Protein AF-A0A9D6DKA4-F1 (afdb_monomer)

Mean predicted aligned error: 10.72 Å

Sequence (80 aa):
IQEALYREARLPFKTMMLNKEPQAMAASHPELSWIHDHPDLPIPVVEDPACFDIAVVGAAAGRGTYFYGAGEPVTMPVED

Secondary structure (DSSP, 8-state):
-HHHHHHH-EEEHHHHTTTS-HHHHHHH-GGGGGGGG-TT-EEESSSSGGG--EEE--SSS-TT-EEETTS----PPPP-

Solvent-accessible surface area (backbone atoms only — not comparable to full-atom values): 5260 Å² total; per-residue (Å²): 106,42,64,58,53,45,71,67,40,53,43,33,42,51,66,74,41,72,89,53,65,67,66,62,47,47,72,75,42,56,91,56,51,71,50,71,84,39,43,74,45,72,36,68,76,61,96,54,39,83,78,56,66,77,49,75,61,86,58,100,82,54,94,79,53,61,40,62,86,88,65,71,82,83,70,80,85,84,80,134

Foldseek 3Di:
DLVVCQVVQWFFQLVVCVPPDVVVCCVVPVVCVCSVVVRRDTDGPDDGSVVWDKDADDDPPDGDWIDTPPDDTPDDDDDD

Radius of gyration: 18.2 Å; Cα contacts (8 Å, |Δi|>4): 73; chains: 1; bounding box: 30×33×50 Å

pLDDT: mean 77.11, std 19.32, range [38.62, 96.75]

Structure (mmCIF, N/CA/C/O backbone):
data_AF-A0A9D6DKA4-F1
#
_entry.id   AF-A0A9D6DKA4-F1
#
loop_
_atom_site.group_PDB
_atom_site.id
_atom_site.type_symbol
_atom_site.label_atom_id
_atom_site.label_alt_id
_atom_site.label_comp_id
_atom_site.label_asym_id
_atom_site.label_entity_id
_atom_site.label_seq_id
_atom_site.pdbx_PDB_ins_code
_atom_site.Cartn_x
_atom_site.Cartn_y
_atom_site.Cartn_z
_atom_site.occupancy
_atom_site.B_iso_or_equiv
_atom_site.auth_seq_id
_atom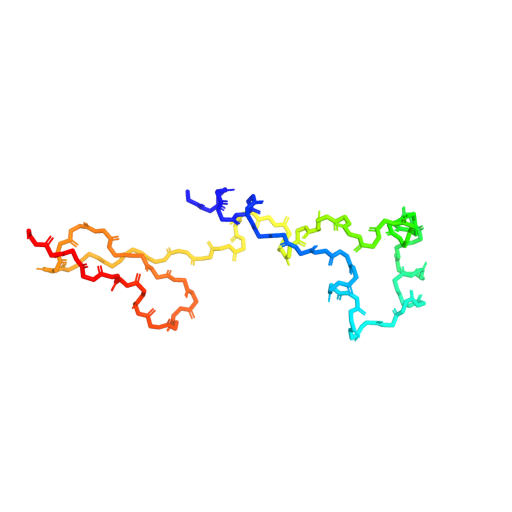_site.auth_comp_id
_atom_site.auth_asym_id
_atom_site.auth_atom_id
_atom_site.pdbx_PDB_model_num
ATOM 1 N N . ILE A 1 1 ? -12.688 0.943 8.586 1.00 83.00 1 ILE A N 1
ATOM 2 C CA . ILE A 1 1 ? -11.319 1.383 8.960 1.00 83.00 1 ILE A CA 1
ATOM 3 C C . ILE A 1 1 ? -10.289 0.721 8.056 1.00 83.00 1 ILE A C 1
ATOM 5 O O . ILE A 1 1 ? -9.611 1.454 7.358 1.00 83.00 1 ILE A O 1
ATOM 9 N N . GLN A 1 2 ? -10.241 -0.613 7.971 1.00 84.88 2 GLN A N 1
ATOM 10 C CA . GLN A 1 2 ? -9.354 -1.348 7.048 1.00 84.88 2 GLN A CA 1
ATOM 11 C C . GLN A 1 2 ? -9.393 -0.821 5.602 1.00 84.88 2 GLN A C 1
ATOM 13 O O . GLN A 1 2 ? -8.361 -0.473 5.054 1.00 84.88 2 GLN A O 1
ATOM 18 N N . GLU A 1 3 ? -10.585 -0.649 5.023 1.00 92.06 3 GLU A N 1
ATOM 19 C CA . GLU A 1 3 ? -10.787 -0.011 3.706 1.00 92.06 3 GLU A CA 1
ATOM 20 C C . GLU A 1 3 ? -10.120 1.366 3.569 1.00 92.06 3 GLU A C 1
ATOM 22 O O . GLU A 1 3 ? -9.536 1.684 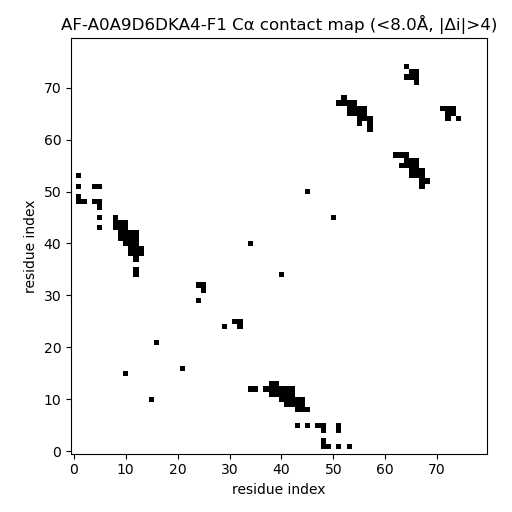2.538 1.00 92.06 3 GLU A O 1
ATOM 27 N N . ALA A 1 4 ? -10.206 2.196 4.611 1.00 90.06 4 ALA A N 1
ATOM 28 C CA . ALA A 1 4 ? -9.614 3.529 4.599 1.00 90.06 4 ALA A CA 1
ATOM 29 C C . ALA A 1 4 ? -8.085 3.447 4.696 1.00 90.06 4 ALA A C 1
ATOM 31 O O . ALA A 1 4 ? -7.396 4.085 3.910 1.00 90.06 4 ALA A O 1
ATOM 32 N N . LEU A 1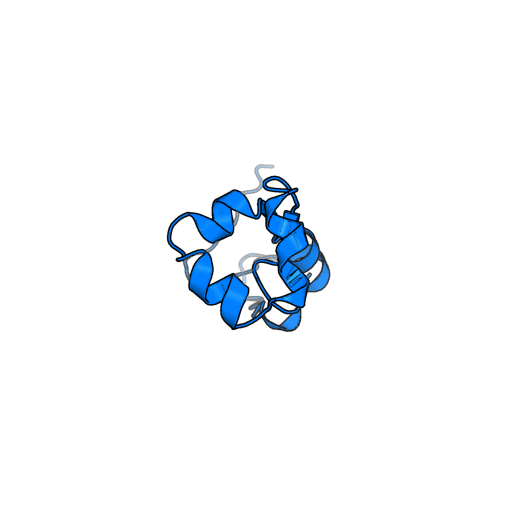 5 ? -7.559 2.599 5.586 1.00 88.81 5 LEU A N 1
ATOM 33 C CA . LEU A 1 5 ? -6.119 2.340 5.691 1.00 88.81 5 LEU A CA 1
ATOM 34 C C . LEU A 1 5 ? -5.557 1.787 4.379 1.00 88.81 5 LEU A C 1
ATOM 36 O O . LEU A 1 5 ? -4.517 2.239 3.913 1.00 88.81 5 LEU A O 1
ATOM 40 N N . TYR A 1 6 ? -6.279 0.865 3.743 1.00 92.44 6 TYR A N 1
ATOM 41 C CA . TYR A 1 6 ? -5.903 0.311 2.453 1.00 92.44 6 TYR A CA 1
ATOM 42 C C . TYR A 1 6 ? -5.832 1.375 1.366 1.00 92.44 6 TYR A C 1
ATOM 44 O O . TYR A 1 6 ? -4.885 1.351 0.590 1.00 92.44 6 TYR A O 1
ATOM 52 N N . ARG A 1 7 ? -6.785 2.311 1.293 1.00 93.62 7 ARG A N 1
ATOM 53 C CA . ARG A 1 7 ? -6.757 3.393 0.291 1.00 93.62 7 ARG A CA 1
ATOM 54 C C . ARG A 1 7 ? -5.529 4.287 0.440 1.00 93.62 7 ARG A C 1
ATOM 56 O O . ARG A 1 7 ? -4.934 4.645 -0.570 1.00 93.62 7 ARG A O 1
ATOM 63 N N . GLU A 1 8 ? -5.131 4.572 1.676 1.00 93.56 8 GLU A N 1
ATOM 64 C CA . GLU A 1 8 ? -3.985 5.436 1.982 1.00 93.56 8 GLU A CA 1
ATOM 65 C C . GLU A 1 8 ? -2.631 4.707 1.918 1.00 93.56 8 GLU A C 1
ATOM 67 O O . GLU A 1 8 ? -1.592 5.337 1.731 1.00 93.56 8 GLU A O 1
ATOM 72 N N . ALA A 1 9 ? -2.606 3.376 2.037 1.00 93.69 9 ALA A N 1
ATOM 73 C CA . ALA A 1 9 ? -1.381 2.577 2.025 1.00 93.69 9 ALA A CA 1
ATOM 74 C C . ALA A 1 9 ? -0.791 2.430 0.611 1.00 93.69 9 ALA A C 1
ATOM 76 O O . ALA A 1 9 ? -0.855 1.364 -0.015 1.00 93.69 9 ALA A O 1
ATOM 77 N N . ARG A 1 10 ? -0.232 3.521 0.086 1.00 95.56 10 ARG A N 1
ATOM 78 C CA . ARG A 1 10 ? 0.375 3.606 -1.245 1.00 95.56 10 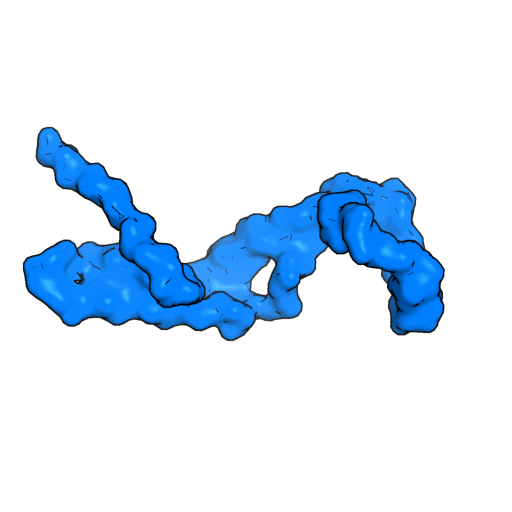ARG A CA 1
ATOM 79 C C . ARG A 1 10 ? 1.788 4.174 -1.170 1.00 95.56 10 ARG A C 1
ATOM 81 O O . ARG A 1 10 ? 2.043 5.116 -0.425 1.00 95.56 10 ARG A O 1
ATOM 88 N N . LEU A 1 11 ? 2.693 3.639 -1.986 1.00 95.06 11 LEU A N 1
ATOM 89 C CA . LEU A 1 11 ? 4.029 4.202 -2.202 1.00 95.06 11 LEU A CA 1
ATOM 90 C C . LEU A 1 11 ? 4.312 4.361 -3.699 1.00 95.06 11 LEU A C 1
ATOM 92 O O . LEU A 1 11 ? 3.818 3.556 -4.490 1.00 95.06 11 LEU A O 1
ATOM 96 N N . PRO A 1 12 ? 5.122 5.357 -4.105 1.00 96.31 12 PRO A N 1
ATOM 97 C CA . PRO A 1 12 ? 5.604 5.448 -5.478 1.00 96.31 12 PRO A CA 1
ATOM 98 C C . PRO A 1 12 ? 6.316 4.161 -5.899 1.00 96.31 12 PRO A C 1
ATOM 100 O O . PRO A 1 12 ? 7.108 3.610 -5.126 1.00 96.31 12 PRO A O 1
ATOM 103 N N . PHE A 1 13 ? 6.098 3.713 -7.133 1.00 93.69 13 PHE A N 1
ATOM 104 C CA . PHE A 1 13 ? 6.750 2.518 -7.672 1.00 93.69 13 PHE A CA 1
ATOM 105 C C . PHE A 1 13 ? 8.282 2.551 -7.521 1.00 93.69 13 PHE A C 1
ATOM 107 O O . PHE A 1 13 ? 8.887 1.571 -7.081 1.00 93.69 13 PHE A O 1
ATOM 114 N N . LYS A 1 14 ? 8.916 3.705 -7.767 1.00 93.19 14 LYS A N 1
ATOM 115 C CA . LYS A 1 14 ? 10.366 3.886 -7.571 1.00 93.19 14 LYS A CA 1
ATOM 116 C C . LYS A 1 14 ? 10.818 3.583 -6.141 1.00 93.19 14 LYS A C 1
ATOM 118 O O . LYS A 1 14 ? 11.903 3.047 -5.950 1.00 93.19 14 LYS A O 1
ATOM 123 N N . THR A 1 15 ? 9.982 3.896 -5.149 1.00 94.00 15 THR A N 1
ATOM 124 C CA . THR A 1 15 ? 10.259 3.641 -3.732 1.00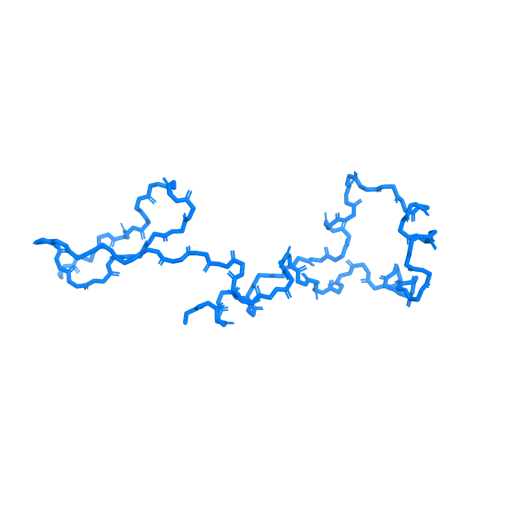 94.00 15 THR A CA 1
ATOM 125 C C . THR A 1 15 ? 10.166 2.146 -3.428 1.00 94.00 15 THR A C 1
ATOM 127 O O . THR A 1 15 ? 11.037 1.604 -2.752 1.00 94.00 15 THR A O 1
ATOM 130 N N . MET A 1 16 ? 9.160 1.458 -3.976 1.00 88.19 16 MET A N 1
ATOM 131 C CA . MET A 1 16 ? 8.997 0.003 -3.836 1.00 88.19 16 MET A CA 1
ATOM 132 C C . MET A 1 16 ? 10.164 -0.784 -4.451 1.00 88.19 16 MET A C 1
ATOM 134 O O . MET A 1 16 ? 10.551 -1.835 -3.936 1.00 88.19 16 MET A O 1
ATOM 138 N N . MET A 1 17 ? 10.753 -0.254 -5.525 1.00 90.19 17 MET A N 1
ATOM 139 C CA . MET A 1 17 ? 11.846 -0.888 -6.262 1.00 90.19 17 MET A CA 1
ATOM 140 C C . MET A 1 17 ? 13.253 -0.532 -5.766 1.00 90.19 17 MET A C 1
ATOM 142 O O . MET A 1 17 ? 14.213 -1.088 -6.291 1.00 90.19 17 MET A O 1
ATOM 146 N N . LEU A 1 18 ? 13.408 0.321 -4.740 1.00 87.94 18 LEU A N 1
ATOM 147 C CA . LEU A 1 18 ? 14.723 0.802 -4.267 1.00 87.94 18 LEU A CA 1
ATOM 148 C C . LEU A 1 18 ? 15.748 -0.314 -4.013 1.00 87.94 18 LEU A C 1
ATOM 150 O O . LEU A 1 18 ? 16.930 -0.133 -4.281 1.00 87.94 18 LEU A O 1
ATOM 154 N N . ASN A 1 19 ? 15.288 -1.459 -3.505 1.00 84.56 19 ASN A N 1
ATOM 155 C CA . ASN A 1 19 ? 16.132 -2.604 -3.151 1.00 84.56 19 ASN A CA 1
ATOM 156 C C . ASN A 1 19 ? 15.772 -3.872 -3.942 1.00 84.56 19 ASN A C 1
ATOM 158 O O . ASN A 1 19 ? 16.068 -4.983 -3.498 1.00 84.56 19 ASN A O 1
ATOM 162 N N . LYS A 1 20 ? 15.050 -3.735 -5.058 1.00 82.31 20 LYS A N 1
ATOM 163 C CA . LYS A 1 20 ? 14.571 -4.863 -5.864 1.00 82.31 20 LYS A CA 1
ATOM 164 C C . LYS A 1 20 ? 15.300 -4.892 -7.196 1.00 82.31 20 LYS A C 1
ATOM 166 O O . LYS A 1 20 ? 15.605 -3.857 -7.775 1.00 82.31 20 LYS A O 1
ATOM 171 N N . GLU A 1 21 ? 15.574 -6.098 -7.671 1.00 82.56 21 GLU A N 1
ATOM 172 C CA . GLU A 1 21 ? 16.242 -6.307 -8.948 1.00 82.56 21 GLU A CA 1
ATOM 173 C C . GLU A 1 21 ? 15.194 -6.189 -10.081 1.00 82.56 21 GLU A C 1
ATOM 175 O O . GLU A 1 21 ? 14.189 -6.907 -10.052 1.00 82.56 21 GLU A O 1
ATOM 180 N N . PRO A 1 22 ? 15.352 -5.254 -11.041 1.00 81.50 22 PRO A N 1
ATOM 181 C CA . PRO A 1 22 ? 14.346 -5.024 -12.079 1.00 81.50 22 PRO A CA 1
ATOM 182 C C . PRO A 1 22 ? 14.101 -6.221 -13.011 1.00 81.50 22 PRO A C 1
ATOM 184 O O . PRO A 1 22 ? 12.965 -6.421 -13.444 1.00 81.50 22 PRO A O 1
ATOM 187 N N . GLN A 1 23 ? 15.121 -7.032 -13.318 1.00 85.44 23 GLN A N 1
ATOM 188 C CA . GLN A 1 23 ? 14.973 -8.182 -14.221 1.00 85.44 23 GLN A CA 1
ATOM 189 C C . GLN A 1 23 ? 14.080 -9.270 -13.615 1.00 85.44 23 GLN A C 1
ATOM 191 O O . GLN A 1 23 ? 13.314 -9.900 -14.340 1.00 85.44 23 GLN A O 1
ATOM 196 N N . ALA A 1 24 ? 14.105 -9.454 -12.296 1.00 85.38 24 ALA A N 1
ATOM 197 C CA . ALA A 1 24 ? 13.251 -10.396 -11.585 1.00 85.38 24 ALA A CA 1
ATOM 198 C C . ALA A 1 24 ? 11.767 -10.048 -11.756 1.00 85.38 24 ALA A C 1
ATOM 200 O O . ALA A 1 24 ? 10.940 -10.941 -11.961 1.00 85.38 24 ALA A O 1
ATOM 201 N N . MET A 1 25 ? 11.429 -8.754 -11.731 1.00 83.88 25 MET A N 1
ATOM 202 C CA . MET A 1 25 ? 10.063 -8.304 -11.989 1.00 83.88 25 MET A CA 1
ATOM 203 C C . MET A 1 25 ? 9.690 -8.483 -13.463 1.00 83.88 25 MET A C 1
ATOM 205 O O . MET A 1 25 ? 8.621 -9.012 -13.747 1.00 83.88 25 MET A O 1
ATOM 209 N N . ALA A 1 26 ? 10.581 -8.134 -14.395 1.00 86.81 26 ALA A N 1
ATOM 210 C CA . ALA A 1 26 ? 10.343 -8.321 -15.828 1.00 86.81 26 ALA A CA 1
ATOM 211 C C . ALA A 1 26 ? 10.155 -9.800 -16.221 1.00 86.81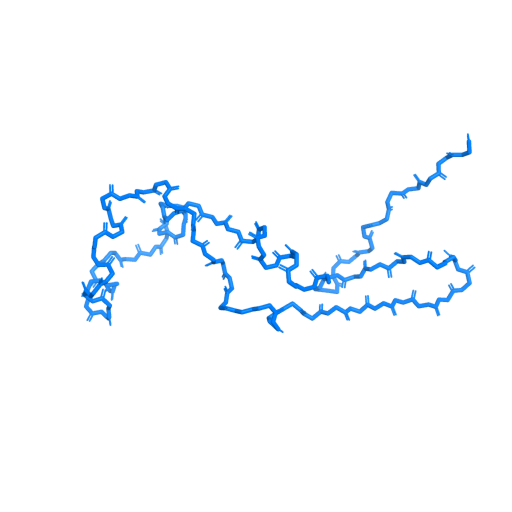 26 ALA A C 1
ATOM 213 O O . ALA A 1 26 ? 9.385 -10.101 -17.130 1.00 86.81 26 ALA A O 1
ATOM 214 N N . ALA A 1 27 ? 10.836 -10.722 -15.533 1.00 90.75 27 ALA A N 1
ATOM 215 C CA . ALA A 1 27 ? 10.702 -12.160 -15.752 1.00 90.75 27 ALA A CA 1
ATOM 216 C C . ALA A 1 27 ? 9.416 -12.739 -15.142 1.00 90.75 27 ALA A C 1
ATOM 218 O O . ALA A 1 27 ? 8.803 -13.620 -15.741 1.00 90.75 27 ALA A O 1
ATOM 219 N N . SER A 1 28 ? 9.020 -12.263 -13.957 1.00 89.94 28 SER A N 1
ATOM 220 C CA . SER A 1 28 ? 7.867 -12.804 -13.219 1.00 89.94 28 SER A CA 1
ATOM 221 C C . SER A 1 28 ? 6.537 -12.195 -13.666 1.00 89.94 28 SER A C 1
ATOM 223 O O . SER A 1 28 ? 5.529 -12.894 -13.696 1.00 89.94 28 SER A O 1
ATOM 225 N N . HIS A 1 29 ? 6.549 -10.907 -14.016 1.00 89.06 29 HIS A N 1
ATOM 226 C CA . HIS A 1 29 ? 5.377 -10.098 -14.356 1.00 89.06 29 HIS A CA 1
ATOM 227 C C . HIS A 1 29 ? 5.649 -9.210 -15.584 1.00 89.06 29 HIS A C 1
ATOM 229 O O . HIS A 1 29 ? 5.683 -7.976 -15.472 1.00 89.06 29 HIS A O 1
ATOM 235 N N . PRO A 1 30 ? 5.874 -9.800 -16.774 1.00 91.75 30 PRO A N 1
ATOM 236 C CA . PRO A 1 30 ? 6.138 -9.036 -17.996 1.00 91.75 30 PRO A CA 1
ATOM 237 C C . PRO A 1 30 ? 4.993 -8.071 -18.358 1.00 91.75 30 PRO A C 1
ATOM 239 O O . PRO A 1 30 ? 5.235 -7.003 -18.929 1.00 91.75 30 PRO A O 1
ATOM 242 N N . GLU A 1 31 ? 3.755 -8.398 -17.980 1.00 93.75 31 GLU A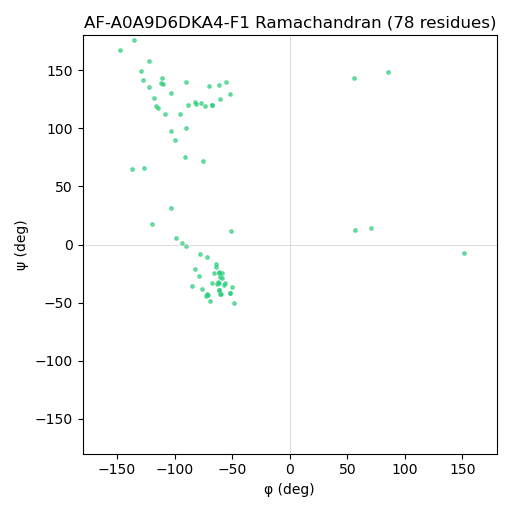 N 1
ATOM 243 C CA . GLU A 1 31 ? 2.557 -7.573 -18.158 1.00 93.75 31 GLU A CA 1
ATOM 244 C C . GLU A 1 31 ? 2.595 -6.249 -17.381 1.00 93.75 31 GLU A C 1
ATOM 246 O O . GLU A 1 31 ? 1.871 -5.317 -17.727 1.00 93.75 31 GLU A O 1
ATOM 251 N N . LEU A 1 32 ? 3.453 -6.139 -16.362 1.00 90.50 32 LEU A N 1
ATOM 252 C CA . LEU A 1 32 ? 3.607 -4.942 -15.529 1.00 90.50 32 LEU A CA 1
ATOM 253 C C . LEU A 1 32 ? 4.801 -4.068 -15.937 1.00 90.50 32 LEU A C 1
ATOM 255 O O . LEU A 1 32 ? 5.089 -3.069 -15.281 1.00 90.50 32 LEU A O 1
ATOM 259 N N . SER A 1 33 ? 5.480 -4.404 -17.037 1.00 90.25 33 SER A N 1
ATOM 260 C CA . SER A 1 33 ? 6.657 -3.672 -17.527 1.00 90.25 33 SER A CA 1
ATOM 261 C C . SER A 1 33 ? 6.400 -2.179 -17.771 1.00 90.25 33 SER A C 1
ATOM 263 O O . SER A 1 33 ? 7.275 -1.361 -17.499 1.00 90.25 33 SER A O 1
ATOM 265 N N . TRP A 1 34 ? 5.189 -1.807 -18.190 1.00 92.31 34 TRP A N 1
ATOM 266 C CA . TRP A 1 34 ? 4.788 -0.413 -18.418 1.00 92.31 34 TRP A CA 1
ATOM 267 C C . TRP A 1 34 ? 4.903 0.479 -17.169 1.00 92.31 34 TRP A C 1
ATOM 269 O O . TRP A 1 34 ? 5.070 1.689 -17.291 1.00 92.31 34 TRP A O 1
ATOM 279 N N . ILE A 1 35 ? 4.852 -0.086 -15.956 1.00 93.00 35 ILE A N 1
ATOM 280 C CA . ILE A 1 35 ? 4.942 0.691 -14.707 1.00 93.00 35 ILE A CA 1
ATOM 281 C C . ILE A 1 35 ? 6.324 1.352 -14.561 1.00 93.00 35 ILE A C 1
ATOM 283 O O . ILE A 1 35 ? 6.438 2.403 -13.927 1.00 93.00 35 ILE A O 1
ATOM 287 N N . HIS A 1 36 ? 7.368 0.806 -15.195 1.00 89.88 36 HIS A N 1
ATOM 288 C CA . HIS A 1 36 ? 8.698 1.423 -15.204 1.00 89.88 36 HIS A CA 1
ATOM 289 C C . HIS A 1 36 ? 8.715 2.822 -15.831 1.00 89.88 36 HIS A C 1
ATOM 291 O O . HIS A 1 36 ? 9.518 3.655 -15.408 1.00 89.88 36 HIS A O 1
ATOM 297 N N . ASP A 1 37 ? 7.804 3.101 -16.763 1.00 94.25 37 ASP A N 1
ATOM 298 C CA . ASP A 1 37 ? 7.656 4.420 -17.386 1.00 94.25 37 ASP A CA 1
ATOM 299 C C . ASP A 1 37 ? 6.910 5.420 -16.475 1.00 94.25 37 ASP A C 1
ATOM 301 O O . ASP A 1 37 ? 6.864 6.620 -16.751 1.00 94.25 37 ASP A O 1
ATOM 305 N N . HIS A 1 38 ? 6.363 4.947 -15.348 1.00 95.50 38 HIS A N 1
ATOM 306 C CA . HIS A 1 38 ? 5.610 5.731 -14.369 1.00 95.50 38 HIS A CA 1
ATOM 307 C C . HIS A 1 38 ? 6.179 5.553 -12.948 1.00 95.50 38 HIS A C 1
ATOM 309 O O . HIS A 1 38 ? 5.500 5.037 -12.056 1.00 95.50 38 HIS A O 1
ATOM 315 N N . PRO A 1 39 ? 7.414 6.019 -12.681 1.00 93.62 39 PRO A N 1
ATOM 316 C CA . PRO A 1 39 ? 8.104 5.790 -11.406 1.00 93.62 39 PRO A CA 1
ATOM 317 C C . PRO A 1 39 ? 7.381 6.383 -10.187 1.00 93.62 39 PRO A C 1
ATOM 319 O O . PRO A 1 39 ? 7.580 5.917 -9.064 1.00 93.62 39 PRO A O 1
ATOM 322 N N . ASP A 1 40 ? 6.547 7.399 -10.401 1.00 96.75 40 ASP A N 1
ATOM 323 C CA . ASP A 1 40 ? 5.774 8.075 -9.358 1.00 96.75 40 ASP A CA 1
ATOM 324 C C . ASP A 1 40 ? 4.355 7.510 -9.178 1.00 96.75 40 ASP A C 1
ATOM 326 O O . ASP A 1 40 ? 3.606 8.005 -8.335 1.00 96.75 40 ASP A O 1
ATOM 330 N N . LEU A 1 41 ? 3.973 6.473 -9.937 1.00 96.00 41 LEU A N 1
ATOM 331 C CA . LEU A 1 41 ? 2.660 5.843 -9.812 1.00 96.00 41 LEU A CA 1
ATOM 332 C C . LEU A 1 41 ? 2.488 5.276 -8.388 1.00 96.00 41 LEU A C 1
ATOM 334 O O . LEU A 1 41 ? 3.341 4.500 -7.946 1.00 96.00 41 LEU A O 1
ATOM 338 N N . PRO A 1 42 ? 1.420 5.646 -7.656 1.00 95.75 42 PRO A N 1
ATOM 339 C CA . PRO A 1 42 ? 1.163 5.113 -6.325 1.00 95.75 42 PRO A CA 1
ATOM 340 C C . PRO A 1 42 ? 0.675 3.661 -6.410 1.00 95.75 42 PRO A C 1
ATOM 342 O O . PRO A 1 42 ? -0.383 3.384 -6.973 1.00 95.75 42 PRO A O 1
ATOM 345 N N . ILE A 1 43 ? 1.425 2.739 -5.806 1.00 93.12 43 ILE A N 1
ATOM 346 C CA . ILE A 1 43 ? 1.144 1.298 -5.800 1.00 93.12 43 ILE A CA 1
ATOM 347 C C . ILE A 1 43 ? 0.713 0.858 -4.394 1.00 93.12 43 ILE A C 1
ATOM 349 O O . ILE A 1 43 ? 1.312 1.318 -3.415 1.00 93.12 43 ILE A O 1
ATOM 353 N N . PRO A 1 44 ? -0.311 -0.011 -4.261 1.00 93.88 44 PRO A N 1
ATOM 354 C CA . PRO A 1 44 ? -0.651 -0.651 -2.992 1.00 93.88 44 PRO A CA 1
ATOM 355 C C . PRO A 1 44 ? 0.556 -1.319 -2.340 1.00 93.88 44 PRO A C 1
ATOM 357 O O . PRO A 1 44 ? 1.268 -2.087 -2.980 1.00 93.88 44 PRO A O 1
ATOM 360 N N . VAL A 1 45 ? 0.779 -1.027 -1.057 1.00 91.31 45 VAL A N 1
ATOM 361 C CA . VAL A 1 45 ? 1.835 -1.687 -0.268 1.00 91.31 45 VAL A CA 1
ATOM 362 C C . VAL A 1 45 ? 1.391 -3.078 0.201 1.00 91.31 45 VAL A C 1
ATOM 364 O O . VAL A 1 45 ? 2.223 -3.956 0.405 1.00 91.31 45 VAL A O 1
ATOM 367 N N . VAL A 1 46 ? 0.081 -3.281 0.351 1.00 91.88 46 VAL A N 1
ATOM 368 C CA . VAL A 1 46 ? -0.549 -4.558 0.712 1.00 91.88 46 VAL A CA 1
ATOM 369 C C . VAL A 1 46 ? -1.559 -4.960 -0.362 1.00 91.88 46 VAL A C 1
ATOM 371 O O . VAL A 1 46 ? -2.033 -4.102 -1.109 1.00 91.88 46 VAL A O 1
ATOM 374 N N . GLU A 1 47 ? -1.881 -6.250 -0.442 1.00 89.50 47 GLU A N 1
ATOM 375 C CA . GLU A 1 47 ? -2.733 -6.815 -1.497 1.00 89.50 47 GLU A CA 1
ATOM 376 C C . GLU A 1 47 ? -4.191 -6.358 -1.359 1.00 89.50 47 GLU A C 1
ATOM 378 O O . GLU A 1 47 ? -4.778 -5.824 -2.305 1.00 89.50 47 GLU A O 1
ATOM 383 N N . ASP A 1 48 ? -4.742 -6.457 -0.149 1.00 93.50 48 ASP A N 1
ATOM 384 C CA . ASP A 1 48 ? -6.142 -6.157 0.131 1.00 93.50 48 ASP A CA 1
ATOM 385 C C . ASP A 1 48 ? -6.350 -5.570 1.551 1.00 93.50 48 ASP A C 1
ATOM 387 O O . ASP A 1 48 ? -5.434 -5.592 2.384 1.00 93.50 48 ASP A O 1
ATOM 391 N N . PRO A 1 49 ? -7.537 -5.008 1.863 1.00 89.56 49 PRO A N 1
ATOM 392 C CA . PRO A 1 49 ? -7.812 -4.420 3.175 1.00 89.56 49 PRO A CA 1
ATOM 393 C C . PRO A 1 49 ? -7.740 -5.389 4.367 1.00 89.56 49 PRO A C 1
ATOM 395 O O . PRO A 1 49 ? -7.510 -4.938 5.490 1.00 89.56 49 PRO A O 1
ATOM 398 N N . ALA A 1 50 ? -7.936 -6.691 4.165 1.00 88.44 50 ALA A N 1
ATOM 399 C CA . ALA A 1 50 ? -7.867 -7.701 5.219 1.00 88.44 50 ALA A CA 1
ATOM 400 C C . ALA A 1 50 ? -6.431 -7.957 5.706 1.00 88.44 50 ALA A C 1
ATOM 402 O O . ALA A 1 50 ? -6.263 -8.537 6.772 1.00 88.44 50 ALA A O 1
ATOM 403 N N . CYS A 1 51 ? -5.407 -7.446 5.010 1.00 87.12 51 CYS A N 1
ATOM 404 C CA . CYS A 1 51 ? -4.025 -7.430 5.505 1.00 87.12 51 CYS A CA 1
ATOM 405 C C . CYS A 1 51 ? -3.841 -6.566 6.771 1.00 87.12 51 CYS A C 1
ATOM 407 O O . CYS A 1 51 ? -2.821 -6.675 7.450 1.00 87.12 51 CYS A O 1
ATOM 409 N N . PHE A 1 52 ? -4.792 -5.678 7.087 1.00 82.62 52 PHE A N 1
ATOM 410 C CA . PHE A 1 52 ? -4.758 -4.862 8.299 1.00 82.62 52 PHE A CA 1
ATOM 411 C C . PHE A 1 52 ? -5.468 -5.565 9.456 1.00 82.62 52 PHE A C 1
ATOM 413 O O . PHE A 1 52 ? -6.687 -5.457 9.583 1.00 82.62 52 PHE A O 1
ATOM 420 N N . ASP A 1 53 ? -4.722 -6.196 10.357 1.00 79.75 53 ASP A N 1
ATOM 421 C CA . ASP A 1 53 ? -5.283 -6.680 11.620 1.00 79.75 53 ASP A CA 1
ATOM 422 C C . ASP A 1 53 ? -5.466 -5.527 12.612 1.00 79.75 53 ASP A C 1
ATOM 424 O O . ASP A 1 53 ? -4.525 -4.809 12.962 1.00 79.75 53 ASP A O 1
ATOM 428 N N . ILE A 1 54 ? -6.707 -5.342 13.064 1.00 74.62 54 ILE A N 1
ATOM 429 C CA . ILE A 1 54 ? -7.106 -4.228 13.924 1.00 74.62 54 ILE A CA 1
ATOM 430 C C . ILE A 1 54 ? -7.566 -4.758 15.280 1.00 74.62 54 ILE A C 1
ATOM 432 O O . ILE A 1 54 ? -8.572 -5.463 15.368 1.00 74.62 54 ILE A O 1
ATOM 436 N N . ALA A 1 55 ? -6.884 -4.346 16.350 1.00 67.62 55 ALA A N 1
ATOM 437 C CA . ALA A 1 55 ? -7.332 -4.577 17.719 1.00 67.62 55 ALA A CA 1
ATOM 438 C C . ALA A 1 55 ? -7.939 -3.295 18.311 1.00 67.62 55 ALA A C 1
ATOM 440 O O . ALA A 1 55 ? -7.332 -2.221 18.270 1.00 67.62 55 ALA A O 1
ATOM 441 N N . VAL A 1 56 ? -9.136 -3.417 18.890 1.00 64.81 56 VAL A N 1
ATOM 442 C CA . VAL A 1 56 ? -9.794 -2.349 19.657 1.00 64.81 56 VAL A CA 1
ATOM 443 C C . VAL A 1 56 ? -9.762 -2.748 21.127 1.00 64.81 56 VAL A C 1
ATOM 445 O O . VAL A 1 56 ? -10.410 -3.718 21.520 1.00 64.81 56 VAL A O 1
ATOM 448 N N . VAL A 1 57 ? -9.004 -2.020 21.946 1.00 63.69 57 VAL A N 1
ATOM 449 C CA . VAL A 1 57 ? -8.898 -2.309 23.383 1.00 63.69 57 VAL A CA 1
ATOM 450 C C . VAL A 1 57 ? -9.898 -1.440 24.133 1.00 63.69 57 VAL A C 1
ATOM 452 O O . VAL A 1 57 ? -9.761 -0.221 24.194 1.00 63.69 57 VAL A O 1
ATOM 455 N N . GLY A 1 58 ? -10.916 -2.078 24.708 1.00 55.12 58 GLY A N 1
ATOM 456 C CA . GLY A 1 58 ? -11.885 -1.435 25.589 1.00 55.12 58 GLY A CA 1
ATOM 457 C C . GLY A 1 58 ? -11.611 -1.775 27.051 1.00 55.12 58 GLY A C 1
ATOM 458 O O . GLY A 1 58 ? -12.057 -2.811 27.533 1.00 55.12 58 GLY A O 1
ATOM 459 N N . ALA A 1 59 ? -10.919 -0.896 27.770 1.00 45.78 59 ALA A N 1
ATOM 460 C CA . A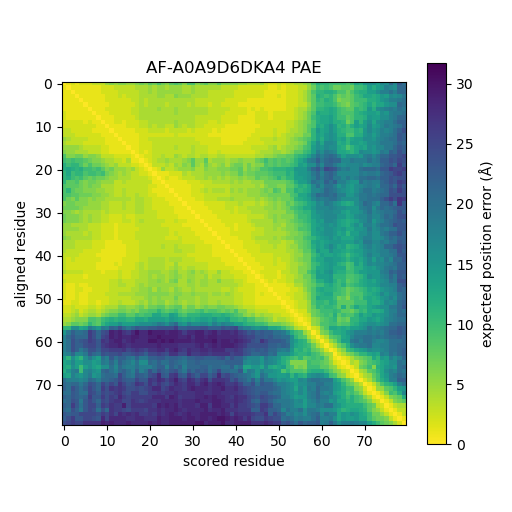LA A 1 59 ? -10.908 -0.858 29.235 1.00 45.78 59 ALA A CA 1
ATOM 461 C C . ALA A 1 59 ? -11.061 0.602 29.697 1.00 45.78 59 ALA A C 1
ATOM 463 O O . ALA A 1 59 ? -11.119 1.484 28.849 1.00 45.78 59 ALA A O 1
ATOM 464 N N . ALA A 1 60 ? -11.163 0.845 31.011 1.00 52.66 60 ALA A N 1
ATOM 465 C CA . ALA A 1 60 ? -11.605 2.071 31.710 1.00 52.66 60 ALA A CA 1
ATOM 466 C C . ALA A 1 60 ? -10.972 3.444 31.331 1.00 52.66 60 ALA A C 1
ATOM 468 O O . ALA A 1 60 ? -11.201 4.425 32.029 1.00 52.66 60 ALA A O 1
ATOM 469 N N . ALA A 1 61 ? -10.224 3.544 30.233 1.00 48.38 61 ALA A N 1
ATOM 470 C CA . ALA A 1 61 ? -9.594 4.742 29.683 1.00 48.38 61 ALA A CA 1
ATOM 471 C C . ALA A 1 61 ? -10.339 5.336 28.463 1.00 48.38 61 ALA A C 1
ATOM 473 O O . ALA A 1 61 ? -9.724 5.931 27.585 1.00 48.38 61 ALA A O 1
ATOM 474 N N . GLY A 1 62 ? -11.668 5.198 28.404 1.00 46.84 62 GLY A N 1
ATOM 475 C CA . GLY A 1 62 ? -12.487 5.839 27.370 1.00 46.84 62 GLY A CA 1
ATOM 476 C C . GLY A 1 62 ? -12.594 5.043 26.065 1.00 46.84 62 GLY A C 1
ATOM 477 O O . GLY A 1 62 ? -11.723 4.278 25.663 1.00 46.84 62 GLY A O 1
ATOM 478 N N . ARG A 1 63 ? -13.742 5.186 25.402 1.00 47.16 63 ARG A N 1
ATOM 479 C CA . ARG A 1 63 ? -14.010 4.591 24.088 1.00 47.16 63 ARG A CA 1
ATOM 480 C C . ARG A 1 63 ? -13.113 5.276 23.048 1.00 47.16 63 ARG A C 1
ATOM 482 O O . ARG A 1 63 ? -13.276 6.473 22.855 1.00 47.16 63 ARG A O 1
ATOM 489 N N . GLY A 1 64 ? -12.237 4.546 22.350 1.00 53.47 64 GLY A N 1
ATOM 490 C CA . GLY A 1 64 ? -11.583 5.093 21.148 1.00 53.47 64 GLY A CA 1
ATOM 491 C C . GLY A 1 64 ? -10.190 4.580 20.780 1.00 53.47 64 GLY A C 1
ATOM 492 O O . GLY A 1 64 ? -9.711 4.927 19.705 1.00 53.47 64 GLY A O 1
ATOM 493 N N . THR A 1 65 ? -9.533 3.767 21.608 1.00 55.00 65 THR A N 1
ATOM 494 C CA . THR A 1 65 ? -8.131 3.392 21.353 1.00 55.00 65 THR A CA 1
ATOM 495 C C . THR A 1 65 ? -7.992 2.243 20.343 1.00 55.00 65 THR A C 1
ATOM 497 O O . THR A 1 65 ? -8.523 1.148 20.545 1.00 55.00 65 THR A O 1
ATOM 500 N N . TYR A 1 66 ? -7.250 2.499 19.260 1.00 57.47 66 TYR A N 1
ATOM 501 C CA . TYR A 1 66 ? -6.933 1.571 18.167 1.00 57.47 66 TYR A CA 1
ATOM 502 C C . TYR A 1 66 ? -5.438 1.213 18.168 1.00 57.47 66 TYR A C 1
ATOM 504 O O . TYR A 1 66 ? -4.599 2.095 18.345 1.00 57.47 66 TYR A O 1
ATOM 512 N N . PHE A 1 67 ? -5.115 -0.063 17.929 1.00 54.94 67 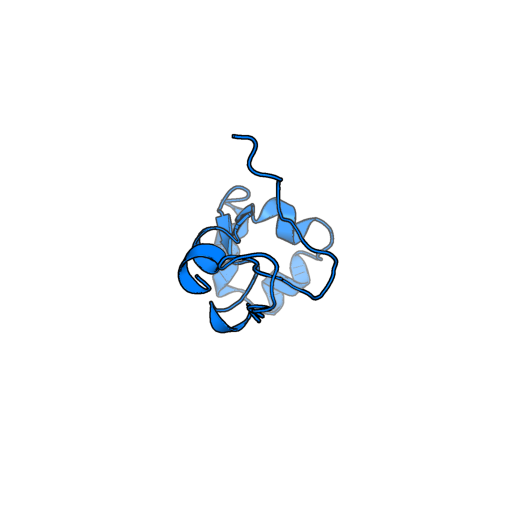PHE A N 1
ATOM 513 C CA . PHE A 1 67 ? -3.743 -0.558 17.789 1.00 54.94 67 PHE A CA 1
ATOM 514 C C . PHE A 1 67 ? -3.531 -1.240 16.430 1.00 54.94 67 PHE A C 1
ATOM 516 O O . PHE A 1 67 ? -4.339 -2.080 16.026 1.00 54.94 67 PHE A O 1
ATOM 523 N N . TYR A 1 68 ? -2.407 -0.926 15.775 1.00 50.66 68 TYR A N 1
ATOM 524 C CA . TYR A 1 68 ? -1.911 -1.587 14.563 1.00 50.66 68 TYR A CA 1
ATOM 525 C C . TYR A 1 68 ? -0.552 -2.241 14.842 1.00 50.66 68 TYR A C 1
ATOM 527 O O . TYR A 1 68 ? 0.357 -1.571 15.325 1.00 50.66 68 TYR A O 1
ATOM 535 N N . GLY A 1 69 ? -0.392 -3.538 14.561 1.00 51.38 69 GLY A N 1
ATOM 536 C CA . GLY A 1 69 ? 0.917 -4.211 14.615 1.00 51.38 69 GLY A CA 1
ATOM 537 C C . GLY A 1 69 ? 1.539 -4.425 16.007 1.00 51.38 69 GLY A C 1
ATOM 538 O O . GLY A 1 69 ? 2.724 -4.728 16.087 1.00 51.38 69 GLY A O 1
ATOM 539 N N . ALA A 1 70 ? 0.774 -4.275 17.097 1.00 43.44 70 ALA A N 1
ATOM 540 C CA . ALA A 1 70 ? 1.211 -4.476 18.492 1.00 43.44 70 ALA A CA 1
ATOM 541 C C . ALA A 1 70 ? 2.420 -3.628 18.971 1.00 43.44 70 ALA A C 1
ATOM 543 O O . ALA A 1 70 ? 2.947 -3.875 20.055 1.00 43.44 70 ALA A O 1
ATOM 544 N N . GLY A 1 71 ? 2.836 -2.611 18.212 1.00 44.06 71 GLY A N 1
ATOM 545 C CA . GLY A 1 71 ? 3.876 -1.656 18.597 1.00 44.06 71 GLY A CA 1
ATOM 546 C C . GLY A 1 71 ? 3.269 -0.354 19.110 1.00 44.06 71 GLY A C 1
ATOM 547 O O . GLY A 1 71 ? 3.032 0.540 18.312 1.00 44.06 71 GLY A O 1
ATOM 548 N N . GLU A 1 72 ? 3.036 -0.297 20.424 1.00 38.62 72 GLU A N 1
ATOM 549 C CA . GLU A 1 72 ? 2.680 0.868 21.262 1.00 38.62 72 GLU A CA 1
ATOM 550 C C . GLU A 1 72 ? 1.421 1.704 20.885 1.00 38.62 72 GLU A C 1
ATOM 552 O O . GLU A 1 72 ? 1.081 1.895 19.719 1.00 38.62 72 GLU A O 1
ATOM 557 N N . PRO A 1 73 ? 0.659 2.208 21.881 1.00 46.25 73 PRO A N 1
ATOM 558 C CA . PRO A 1 73 ? -0.530 3.023 21.627 1.00 46.25 73 PRO A CA 1
ATOM 559 C C . PRO A 1 73 ? -0.169 4.379 21.009 1.00 46.25 73 PRO A C 1
ATOM 561 O O . PRO A 1 73 ? 0.478 5.208 21.644 1.00 46.25 73 PRO A O 1
ATOM 564 N N . VAL A 1 74 ? -0.684 4.653 19.808 1.00 49.06 74 VAL A N 1
ATOM 565 C CA . VAL A 1 74 ? -0.689 6.000 19.219 1.00 49.06 74 VAL A CA 1
ATOM 566 C C . VAL A 1 74 ? -1.988 6.700 19.625 1.00 49.06 74 VAL A C 1
ATOM 568 O O . VAL A 1 74 ? -2.928 6.810 18.842 1.00 49.06 74 VAL A O 1
ATOM 571 N N . THR A 1 75 ? -2.079 7.150 20.875 1.00 51.62 75 THR A N 1
ATOM 572 C CA . THR A 1 75 ? -3.126 8.097 21.290 1.00 51.62 75 THR A CA 1
ATOM 573 C C . THR A 1 75 ? -2.478 9.411 21.675 1.00 51.62 75 THR A C 1
ATOM 575 O O . THR A 1 75 ? -1.707 9.453 22.633 1.00 51.62 75 THR A O 1
ATOM 578 N N . MET A 1 76 ? -2.800 10.484 20.948 1.00 44.66 76 MET A N 1
ATOM 579 C CA . MET A 1 76 ? -2.558 11.830 21.460 1.00 44.66 76 MET A CA 1
ATOM 580 C C . MET A 1 76 ? -3.538 12.107 22.608 1.00 44.66 76 MET A C 1
ATOM 582 O O . MET A 1 76 ? -4.720 11.775 22.471 1.00 44.66 76 MET A O 1
ATOM 586 N N . PRO A 1 77 ? -3.083 12.709 23.717 1.00 43.50 77 PRO A N 1
ATOM 587 C CA . PRO A 1 77 ? -3.989 13.226 24.732 1.00 43.50 77 PRO A CA 1
ATOM 588 C C . PRO A 1 77 ? -4.888 14.311 24.121 1.00 43.50 77 PRO A C 1
ATOM 590 O O . PRO A 1 77 ? -4.429 15.148 23.346 1.00 43.50 77 PRO A O 1
ATOM 593 N N . VAL A 1 78 ? -6.177 14.273 24.459 1.00 45.16 78 VAL A N 1
ATOM 594 C CA . VAL A 1 78 ? -7.096 15.397 24.247 1.00 45.16 78 VAL A CA 1
ATOM 595 C C . VAL A 1 78 ? -7.000 16.263 25.502 1.00 45.16 78 VAL A C 1
ATOM 597 O O . VAL A 1 78 ? -7.242 15.755 26.595 1.00 45.16 78 VAL A O 1
ATOM 600 N N . GLU A 1 79 ? -6.594 17.522 25.354 1.00 42.75 79 GLU A N 1
ATOM 601 C CA . GLU A 1 79 ? -6.648 18.526 26.425 1.00 42.75 79 GLU A CA 1
ATOM 602 C C . GLU A 1 79 ? -8.001 19.260 26.358 1.00 42.75 79 GLU A C 1
ATOM 604 O O . GLU A 1 79 ? -8.497 19.507 25.255 1.00 42.75 79 GLU A O 1
ATOM 609 N N . ASP A 1 80 ? -8.598 19.535 27.527 1.00 48.03 80 ASP A N 1
ATOM 610 C CA . ASP A 1 80 ? -9.887 20.238 27.692 1.00 48.03 80 ASP A CA 1
ATOM 611 C C . ASP A 1 80 ? -9.851 21.703 27.213 1.00 48.03 80 ASP A C 1
ATOM 613 O O . ASP A 1 80 ? -8.847 22.404 27.489 1.00 48.03 80 ASP A O 1
#